Protein AF-A0A0F0IFU0-F1 (afdb_monomer_lite)

Radius of gyration: 18.78 Å; chains: 1; bounding box: 36×27×49 Å

Secondary structure (DSSP, 8-state):
-PPPPPHHHHHHS--S-SS-TT--SS-HHHHHHHHHHHHHHHHHHHHHHHHHHHHHHHHHHHHGGGTT--

pLDDT: mean 92.22, std 6.54, range [60.03, 98.06]

Structure (mmCIF, N/CA/C/O backbone):
data_AF-A0A0F0IFU0-F1
#
_entry.id   AF-A0A0F0IFU0-F1
#
loop_
_atom_site.group_PDB
_atom_site.id
_atom_site.type_symbol
_atom_site.label_atom_id
_atom_site.label_alt_id
_atom_site.label_comp_id
_atom_site.label_asym_id
_atom_site.label_entity_id
_atom_site.label_seq_id
_atom_site.pdbx_PDB_ins_code
_atom_site.Cartn_x
_atom_site.Cartn_y
_atom_site.Cartn_z
_atom_site.occupancy
_atom_site.B_iso_or_equiv
_atom_site.auth_seq_id
_atom_site.auth_comp_id
_atom_site.auth_asym_id
_atom_site.auth_atom_id
_atom_site.pdbx_PDB_model_num
ATOM 1 N N . MET A 1 1 ? -9.043 -5.549 -16.802 1.00 61.59 1 MET A N 1
ATOM 2 C CA . MET A 1 1 ? -9.961 -5.514 -15.641 1.00 61.59 1 MET A CA 1
ATOM 3 C C . MET A 1 1 ? -9.166 -5.898 -14.407 1.00 61.59 1 MET A C 1
ATOM 5 O O . MET A 1 1 ? -8.336 -6.791 -14.546 1.00 61.59 1 MET A O 1
ATOM 9 N N . PRO A 1 2 ? -9.353 -5.243 -13.250 1.00 80.62 2 PRO A N 1
ATOM 10 C CA . PRO A 1 2 ? -8.739 -5.720 -12.019 1.00 80.62 2 PRO A CA 1
ATOM 11 C C . PRO A 1 2 ? -9.285 -7.113 -11.690 1.00 80.62 2 PRO A C 1
ATOM 13 O O . PRO A 1 2 ? -10.471 -7.386 -11.889 1.00 80.62 2 PRO A O 1
ATOM 16 N N . THR A 1 3 ? -8.411 -8.000 -11.226 1.00 84.50 3 THR A N 1
ATOM 17 C CA . THR A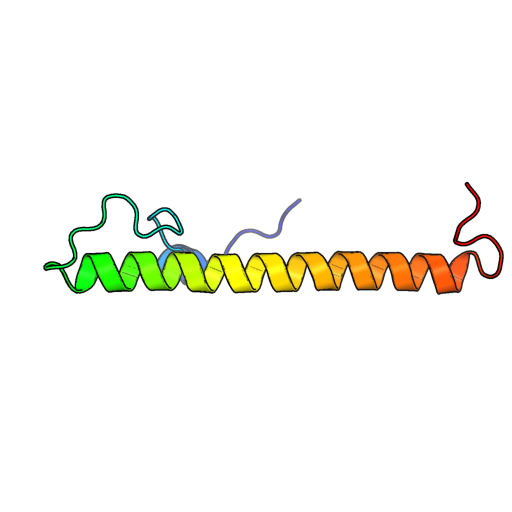 1 3 ? -8.808 -9.316 -10.722 1.00 84.50 3 THR A CA 1
ATOM 18 C C . THR A 1 3 ? -9.770 -9.125 -9.545 1.00 84.50 3 THR A C 1
ATOM 20 O O . THR A 1 3 ? -9.469 -8.307 -8.671 1.00 84.50 3 THR A O 1
ATOM 23 N N . PRO A 1 4 ? -10.914 -9.832 -9.494 1.00 89.56 4 PRO A N 1
ATOM 24 C CA . PRO A 1 4 ? -11.841 -9.711 -8.374 1.00 89.56 4 PRO A CA 1
ATOM 25 C C . PRO A 1 4 ? -11.165 -10.113 -7.055 1.00 89.56 4 PRO A C 1
ATOM 27 O O . PRO A 1 4 ? -10.425 -11.098 -6.997 1.00 89.56 4 PRO A O 1
ATOM 30 N N . GLU A 1 5 ? -11.411 -9.337 -5.996 1.00 90.00 5 GLU A N 1
ATOM 31 C CA . GLU A 1 5 ? -10.873 -9.609 -4.660 1.00 90.00 5 GLU A CA 1
ATOM 32 C C . GLU A 1 5 ? -11.503 -10.894 -4.085 1.00 90.00 5 GLU A C 1
ATOM 34 O O . GLU A 1 5 ? -12.704 -11.134 -4.219 1.00 90.00 5 GLU A O 1
ATOM 39 N N . SER A 1 6 ? -10.695 -11.743 -3.442 1.00 92.62 6 SER A N 1
ATOM 40 C CA . SER A 1 6 ? -11.178 -12.998 -2.851 1.00 92.62 6 SER A CA 1
ATOM 41 C C . SER A 1 6 ? -12.015 -12.756 -1.588 1.00 92.62 6 SER A C 1
ATOM 43 O O . SER A 1 6 ? -11.799 -11.787 -0.858 1.00 92.62 6 SER A O 1
ATOM 45 N N . ALA A 1 7 ? -12.919 -13.685 -1.262 1.00 93.50 7 ALA A N 1
ATOM 46 C CA . ALA A 1 7 ? -13.728 -13.604 -0.040 1.00 93.50 7 ALA A CA 1
ATOM 47 C C . ALA A 1 7 ? -12.868 -13.508 1.237 1.00 93.50 7 ALA A C 1
ATOM 49 O O . ALA A 1 7 ? -13.170 -12.729 2.138 1.00 93.50 7 ALA A O 1
ATOM 50 N N . ALA A 1 8 ? -11.752 -14.245 1.288 1.00 89.12 8 ALA A N 1
ATOM 51 C CA . ALA A 1 8 ? -10.817 -14.202 2.411 1.00 89.12 8 ALA A CA 1
ATOM 52 C C . ALA A 1 8 ? -10.130 -12.835 2.564 1.00 89.12 8 ALA A C 1
ATOM 54 O O . ALA A 1 8 ? -9.844 -12.410 3.683 1.00 89.12 8 ALA A O 1
ATOM 55 N N . PHE A 1 9 ? -9.866 -12.144 1.452 1.00 87.25 9 PHE A N 1
ATOM 56 C CA . PHE A 1 9 ? -9.308 -10.797 1.475 1.00 87.25 9 PHE A CA 1
ATOM 57 C C . PHE A 1 9 ? -10.335 -9.781 1.972 1.00 87.25 9 PHE A C 1
ATOM 59 O O . PHE A 1 9 ? -10.016 -8.984 2.850 1.00 87.25 9 PHE A O 1
ATOM 66 N N . LEU A 1 10 ? -11.567 -9.844 1.459 1.00 89.31 10 LEU A N 1
ATOM 67 C CA . LEU A 1 10 ? -12.653 -8.954 1.873 1.00 89.31 10 LEU A CA 1
ATOM 68 C C . LEU A 1 10 ? -12.947 -9.082 3.373 1.00 89.31 10 LEU A C 1
ATOM 70 O O . LEU A 1 10 ? -13.105 -8.070 4.045 1.00 89.31 10 LEU A O 1
ATOM 74 N N . ALA A 1 11 ? -12.922 -10.305 3.910 1.00 89.19 11 ALA A N 1
ATOM 75 C CA . ALA A 1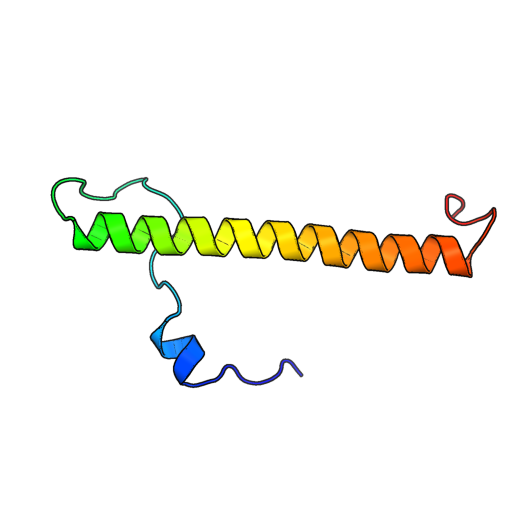 11 ? -13.145 -10.561 5.333 1.00 89.19 11 ALA A CA 1
ATOM 76 C C . ALA A 1 11 ? -12.068 -9.960 6.258 1.00 89.19 11 ALA A C 1
ATOM 78 O O . ALA A 1 11 ? -12.347 -9.691 7.421 1.00 89.19 11 ALA A O 1
ATOM 79 N N . LYS A 1 12 ? -10.837 -9.767 5.767 1.00 86.50 12 LYS A N 1
ATOM 80 C CA . LYS A 1 12 ? -9.697 -9.251 6.552 1.00 86.50 12 LYS A CA 1
ATOM 81 C C . LYS A 1 12 ? -9.331 -7.806 6.219 1.00 86.50 12 LYS A C 1
ATOM 83 O O . LYS A 1 12 ? -8.346 -7.284 6.738 1.00 86.50 12 LYS A O 1
ATOM 88 N N . LYS A 1 13 ? -10.048 -7.174 5.293 1.00 87.19 13 LYS A N 1
ATOM 89 C CA . LYS A 1 13 ? -9.751 -5.812 4.861 1.00 87.19 13 LYS A CA 1
ATOM 90 C C . LYS A 1 13 ? -10.120 -4.851 5.998 1.00 87.19 13 LYS A C 1
ATOM 92 O O . LYS A 1 13 ? -11.269 -4.877 6.433 1.00 87.19 13 LYS A O 1
ATOM 97 N N . PRO A 1 14 ? -9.188 -4.003 6.468 1.00 88.56 14 PRO A N 1
ATOM 98 C CA . PRO A 1 14 ? -9.512 -3.003 7.475 1.00 88.56 14 PRO A CA 1
ATOM 99 C C . PRO A 1 14 ? -10.599 -2.063 6.949 1.00 88.56 14 PRO A C 1
ATOM 101 O O . PRO A 1 14 ? -10.513 -1.587 5.815 1.00 88.56 14 PRO A O 1
ATOM 104 N N . THR A 1 15 ? -11.620 -1.812 7.766 1.00 87.94 15 THR A N 1
ATOM 105 C CA . THR A 1 15 ? -12.715 -0.872 7.466 1.00 87.94 15 THR A CA 1
ATOM 106 C C . THR A 1 15 ? -12.478 0.513 8.063 1.00 87.94 15 THR A C 1
ATOM 108 O O . THR A 1 15 ? -13.200 1.453 7.742 1.00 87.94 15 THR A O 1
ATOM 111 N N . VAL A 1 16 ? -11.475 0.635 8.934 1.00 91.81 16 VAL A N 1
ATOM 112 C CA . VAL A 1 16 ? -11.094 1.873 9.615 1.00 91.81 16 VAL A CA 1
ATOM 113 C C . VAL A 1 16 ? -9.965 2.583 8.862 1.00 91.81 16 VAL A C 1
ATOM 115 O O . VAL A 1 16 ? -9.168 1.921 8.185 1.00 91.81 16 VAL A O 1
ATOM 118 N N . PRO A 1 17 ? -9.875 3.922 8.951 1.00 92.38 17 PRO A N 1
ATOM 119 C CA . PRO A 1 17 ? -8.772 4.657 8.348 1.00 92.38 17 PRO A CA 1
ATOM 120 C C . PRO A 1 17 ? -7.429 4.291 9.015 1.00 92.38 17 PRO A C 1
ATOM 122 O O . PRO A 1 17 ? -7.399 3.968 10.203 1.00 92.38 17 PRO A O 1
ATOM 125 N N . PRO A 1 18 ? -6.299 4.354 8.284 1.00 94.19 18 PRO A N 1
ATOM 126 C CA . PRO A 1 18 ? -4.968 4.039 8.805 1.00 94.19 18 PRO A CA 1
ATOM 127 C C . PRO A 1 18 ? -4.400 5.203 9.637 1.00 94.19 18 PRO A C 1
ATOM 129 O O . PRO A 1 18 ? -3.374 5.787 9.294 1.00 94.19 18 PRO A O 1
ATOM 132 N N . THR A 1 19 ? -5.081 5.569 10.720 1.00 94.69 19 THR A N 1
ATOM 133 C CA . THR A 1 19 ? -4.675 6.622 11.661 1.00 94.69 19 THR A CA 1
ATOM 134 C C . THR A 1 19 ? -5.162 6.286 13.069 1.00 94.69 19 THR A C 1
ATOM 136 O O . THR A 1 19 ? -6.123 5.538 13.232 1.00 94.69 19 THR A O 1
ATOM 139 N N . TYR A 1 20 ? -4.501 6.843 14.084 1.00 94.25 20 TYR A N 1
ATOM 140 C CA . TYR A 1 20 ? -4.990 6.809 15.466 1.00 94.25 20 TYR A CA 1
ATOM 141 C C . TYR A 1 20 ? -5.837 8.040 15.825 1.00 94.25 20 TYR A C 1
ATOM 143 O O . TYR A 1 20 ? -6.326 8.149 16.947 1.00 94.25 20 TYR A O 1
ATOM 151 N N . GLU A 1 21 ? -6.017 8.982 14.897 1.00 94.94 21 GLU A N 1
ATOM 152 C CA . GLU A 1 21 ? -6.872 10.148 15.116 1.00 94.94 21 GLU A CA 1
ATOM 153 C C . GLU A 1 21 ? -8.323 9.719 15.379 1.00 94.94 21 GLU A C 1
ATOM 155 O O . GLU A 1 21 ? -8.953 9.067 14.548 1.00 94.94 21 GLU A O 1
ATOM 160 N N . GLY A 1 22 ? -8.850 10.092 16.549 1.00 90.38 22 GLY A N 1
ATOM 161 C CA . GLY A 1 22 ? -10.219 9.765 16.960 1.00 90.38 22 GLY A CA 1
ATOM 162 C C . GLY A 1 22 ? -10.426 8.328 17.453 1.00 90.38 22 GLY A C 1
ATOM 163 O O . GLY A 1 22 ? -11.572 7.927 17.634 1.00 90.38 22 GL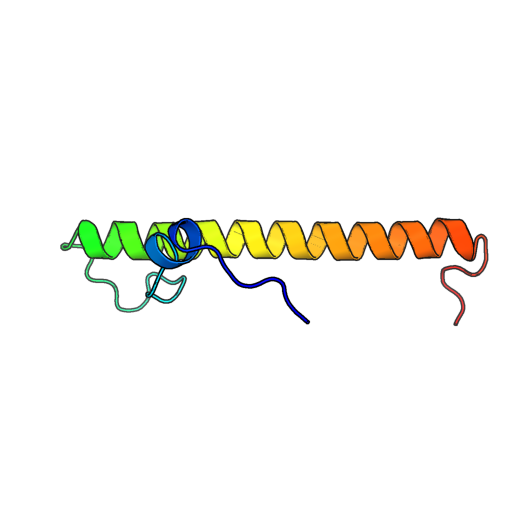Y A O 1
ATOM 164 N N . VAL A 1 23 ? -9.354 7.558 17.674 1.00 92.94 23 VAL A N 1
ATOM 165 C CA . VAL A 1 23 ? -9.431 6.221 18.281 1.00 92.94 23 VAL A CA 1
ATOM 166 C C . VAL A 1 23 ? -9.535 6.351 19.800 1.00 92.94 23 VAL A C 1
ATOM 168 O O . VAL A 1 23 ? -8.750 7.066 20.422 1.00 92.94 23 VAL A O 1
ATOM 171 N N . ASP A 1 24 ? -10.495 5.645 20.394 1.00 92.88 24 ASP A N 1
ATOM 172 C CA . ASP A 1 24 ? -10.562 5.470 21.844 1.00 92.88 24 ASP A CA 1
ATOM 173 C C . ASP A 1 24 ? -9.477 4.479 22.287 1.00 92.88 24 ASP A C 1
ATOM 175 O O . ASP A 1 24 ? -9.483 3.316 21.885 1.00 92.88 24 ASP A O 1
ATOM 179 N N . PHE A 1 25 ? -8.521 4.950 23.088 1.00 92.81 25 PHE A N 1
ATOM 180 C CA . PHE A 1 25 ? -7.395 4.139 23.552 1.00 92.81 25 PHE A CA 1
ATOM 181 C C . PHE A 1 25 ? -7.760 3.168 24.679 1.00 92.81 25 PHE A C 1
ATOM 183 O O . PHE A 1 25 ? -7.005 2.226 24.919 1.00 92.81 25 PHE A O 1
ATOM 190 N N . GLU A 1 26 ? -8.902 3.360 25.340 1.00 95.62 26 GLU A N 1
ATOM 191 C CA . GLU A 1 26 ? -9.404 2.414 26.342 1.00 95.62 26 GLU A CA 1
ATOM 192 C C . GLU A 1 26 ? -10.089 1.201 25.674 1.00 95.62 26 GLU A C 1
ATOM 194 O O . GLU A 1 26 ? -10.162 0.115 26.258 1.00 95.62 26 GLU A O 1
ATOM 199 N N . ASP A 1 27 ? -10.522 1.336 24.413 1.00 94.44 27 ASP A N 1
ATOM 200 C CA . ASP A 1 27 ? -11.014 0.229 23.591 1.00 94.44 27 ASP A CA 1
ATOM 201 C C . ASP A 1 27 ? -9.864 -0.469 22.846 1.00 94.44 27 ASP A C 1
ATOM 203 O O . ASP A 1 27 ? -9.455 -0.102 21.739 1.00 94.44 27 ASP A O 1
ATOM 207 N N . ASN A 1 28 ? -9.376 -1.562 23.437 1.00 94.19 28 ASN A N 1
ATOM 208 C CA . ASN A 1 28 ? -8.335 -2.399 22.836 1.00 94.19 28 ASN A CA 1
ATOM 209 C C . ASN A 1 28 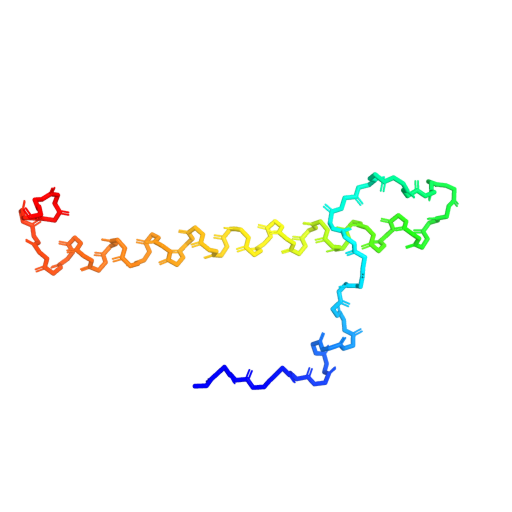? -8.686 -2.872 21.414 1.00 94.19 28 ASN A C 1
ATOM 211 O O . ASN A 1 28 ? -7.796 -2.984 20.570 1.00 94.19 28 ASN A O 1
ATOM 215 N N . VAL A 1 29 ? -9.962 -3.143 21.116 1.00 93.50 29 VAL A N 1
ATOM 216 C CA . VAL A 1 29 ? -10.379 -3.608 19.786 1.00 93.50 29 VAL A CA 1
ATOM 217 C C . VAL A 1 29 ? -10.211 -2.487 18.763 1.00 93.50 29 VAL A C 1
ATOM 219 O O . VAL A 1 29 ? -9.665 -2.720 17.681 1.00 93.50 29 VAL A O 1
ATOM 222 N N . ALA A 1 30 ? -10.614 -1.262 19.108 1.00 92.00 30 ALA A N 1
ATOM 223 C CA . ALA A 1 30 ? -10.435 -0.091 18.254 1.00 92.00 30 ALA A CA 1
ATOM 224 C C . ALA A 1 30 ? -8.949 0.191 17.978 1.00 92.00 30 ALA A C 1
ATOM 226 O O . ALA A 1 30 ? -8.562 0.397 16.823 1.00 92.00 30 ALA A O 1
ATOM 227 N N . VAL A 1 31 ? -8.101 0.110 19.009 1.00 94.81 31 VAL A N 1
ATOM 228 C CA . VAL A 1 31 ? -6.647 0.295 18.882 1.00 94.81 31 VAL A CA 1
ATOM 229 C C . VAL A 1 31 ? -6.027 -0.749 17.951 1.00 94.81 31 VAL A C 1
ATOM 231 O O . VAL A 1 31 ? -5.238 -0.402 17.066 1.00 94.81 31 VAL A O 1
ATOM 234 N N . HIS A 1 32 ? -6.391 -2.024 18.105 1.00 94.12 32 HIS A N 1
ATOM 235 C CA . HIS A 1 32 ? -5.882 -3.092 17.243 1.00 94.12 32 HIS A CA 1
ATOM 236 C C . HIS A 1 32 ? -6.323 -2.926 15.785 1.00 94.12 32 HIS A C 1
ATOM 238 O O . HIS A 1 32 ? -5.495 -3.060 14.883 1.00 94.12 32 HIS A O 1
ATOM 244 N N . ASN A 1 33 ? -7.578 -2.546 15.544 1.00 93.06 33 ASN A N 1
ATOM 245 C CA . ASN A 1 33 ? -8.079 -2.305 14.191 1.00 93.06 33 ASN A CA 1
ATOM 246 C C . ASN A 1 33 ? -7.346 -1.143 13.500 1.00 93.06 33 ASN A C 1
ATOM 248 O O . ASN A 1 33 ? -6.970 -1.254 12.329 1.00 93.06 33 ASN A O 1
ATOM 252 N N . ALA A 1 34 ? -7.107 -0.040 14.218 1.00 95.50 34 ALA A N 1
ATOM 253 C CA . ALA A 1 34 ? -6.353 1.098 13.694 1.00 95.50 34 ALA A CA 1
ATOM 254 C C . ALA A 1 34 ? -4.898 0.714 13.380 1.00 95.50 34 ALA A C 1
ATOM 256 O O . ALA A 1 34 ? -4.374 1.042 12.312 1.00 95.50 34 ALA A O 1
ATOM 257 N N . ARG A 1 35 ? -4.260 -0.060 14.268 1.00 94.94 35 ARG A N 1
ATOM 258 C CA . ARG A 1 35 ? -2.910 -0.593 14.054 1.00 94.94 35 ARG A CA 1
ATOM 259 C C . ARG A 1 35 ? -2.825 -1.448 12.789 1.00 94.94 35 ARG A C 1
ATOM 261 O O . ARG A 1 35 ? -1.894 -1.269 12.003 1.00 94.94 35 ARG A O 1
ATOM 268 N N . ASP A 1 36 ? -3.781 -2.347 12.577 1.00 95.00 36 ASP A N 1
ATOM 269 C CA . ASP A 1 36 ? -3.810 -3.220 11.401 1.00 95.00 36 ASP A CA 1
ATOM 270 C C . ASP A 1 36 ? -3.992 -2.423 10.101 1.00 95.00 36 ASP A C 1
ATOM 272 O O . ASP A 1 36 ? -3.312 -2.695 9.105 1.00 95.00 36 ASP A O 1
ATOM 276 N N . ALA A 1 37 ? -4.842 -1.390 10.113 1.00 95.31 37 ALA A N 1
ATOM 277 C CA . ALA A 1 37 ? -4.992 -0.473 8.986 1.00 95.31 37 ALA A CA 1
ATOM 278 C C . ALA A 1 37 ? -3.680 0.263 8.666 1.00 95.31 37 ALA A C 1
ATOM 280 O O . ALA A 1 37 ? -3.263 0.306 7.505 1.00 95.31 37 ALA A O 1
ATOM 281 N N . ILE A 1 38 ? -2.993 0.783 9.689 1.00 96.19 38 ILE A N 1
ATOM 282 C CA . ILE A 1 38 ? -1.710 1.487 9.543 1.00 96.19 38 ILE A CA 1
ATOM 283 C C . ILE A 1 38 ? -0.635 0.565 8.965 1.00 96.19 38 ILE A C 1
ATOM 285 O O . ILE A 1 38 ? 0.017 0.920 7.982 1.00 96.19 38 ILE A O 1
ATOM 289 N N . ILE A 1 39 ? -0.451 -0.625 9.543 1.00 95.62 39 ILE A N 1
ATOM 290 C CA . ILE A 1 39 ? 0.574 -1.578 9.092 1.00 95.62 39 ILE A CA 1
ATOM 291 C C . ILE A 1 39 ? 0.323 -1.978 7.639 1.00 95.62 39 ILE A C 1
ATOM 293 O O . ILE A 1 39 ? 1.251 -2.016 6.829 1.00 95.62 39 ILE A O 1
ATOM 297 N N . ARG A 1 40 ? -0.935 -2.242 7.275 1.00 95.06 40 ARG A N 1
ATOM 298 C CA . ARG A 1 40 ? -1.300 -2.551 5.893 1.00 95.06 40 ARG A CA 1
ATOM 299 C C . ARG A 1 40 ? -0.905 -1.422 4.941 1.00 95.06 40 ARG A C 1
ATOM 301 O O . ARG A 1 40 ? -0.290 -1.694 3.913 1.00 95.06 40 ARG A O 1
ATOM 308 N N . GLU A 1 41 ? -1.247 -0.182 5.268 1.00 95.56 41 GLU A N 1
ATOM 309 C CA . GLU A 1 41 ? -0.938 0.981 4.431 1.00 95.56 41 GLU A CA 1
ATOM 310 C C . GLU A 1 41 ? 0.580 1.192 4.280 1.00 95.56 41 GLU A C 1
ATOM 312 O O . GLU A 1 41 ? 1.064 1.495 3.188 1.00 95.56 41 GLU A O 1
ATOM 317 N N . GLN A 1 42 ? 1.362 0.940 5.335 1.00 96.88 42 GLN A N 1
ATOM 318 C CA . GLN A 1 42 ? 2.828 0.952 5.262 1.00 96.88 42 GLN A CA 1
ATOM 319 C C . GLN A 1 42 ? 3.362 -0.082 4.258 1.00 96.88 42 GLN A C 1
ATOM 321 O O . GLN A 1 42 ? 4.215 0.243 3.426 1.00 96.88 42 GLN A O 1
ATOM 326 N N . TRP A 1 43 ? 2.828 -1.307 4.278 1.00 96.44 43 TRP A N 1
ATOM 327 C CA . TRP A 1 43 ? 3.185 -2.341 3.302 1.00 96.44 43 TRP A CA 1
ATOM 328 C C . TRP A 1 43 ? 2.770 -1.976 1.876 1.00 96.44 43 TRP A C 1
ATOM 330 O O . TRP A 1 43 ? 3.550 -2.191 0.947 1.00 96.44 43 TRP A O 1
ATOM 340 N N . VAL A 1 44 ? 1.582 -1.393 1.686 1.00 95.56 44 VAL A N 1
ATOM 341 C CA . VAL A 1 44 ? 1.121 -0.919 0.371 1.00 95.56 44 VAL A CA 1
ATOM 342 C C . VAL A 1 44 ? 2.087 0.126 -0.183 1.00 95.56 44 VAL A C 1
ATOM 344 O O . VAL A 1 44 ? 2.539 -0.008 -1.317 1.00 95.56 44 VAL A O 1
ATOM 347 N N . ARG A 1 45 ? 2.489 1.112 0.624 1.00 96.62 45 ARG A N 1
ATOM 348 C CA . ARG A 1 45 ? 3.452 2.146 0.212 1.00 96.62 45 ARG A CA 1
ATOM 349 C C . ARG A 1 45 ? 4.817 1.569 -0.139 1.00 96.62 45 ARG A C 1
ATOM 351 O O . ARG A 1 45 ? 5.390 1.943 -1.159 1.00 96.62 45 ARG A O 1
ATOM 358 N N . SER A 1 46 ? 5.317 0.628 0.661 1.00 98.00 46 SER A N 1
ATOM 359 C CA . SER A 1 46 ? 6.566 -0.081 0.363 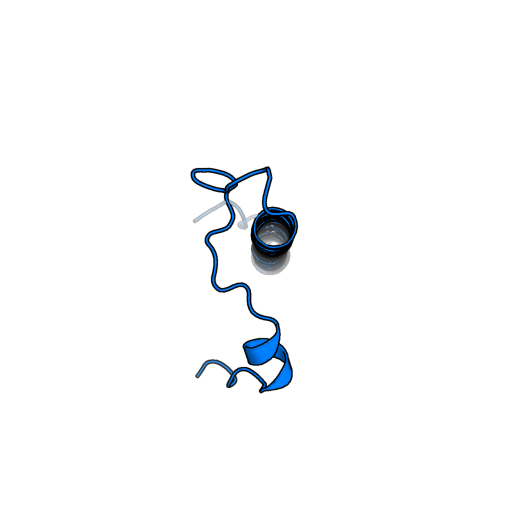1.00 98.00 46 SER A CA 1
ATOM 360 C C . SER A 1 46 ? 6.484 -0.832 -0.974 1.00 98.00 46 SER A C 1
ATOM 362 O O . SER A 1 46 ? 7.383 -0.728 -1.811 1.00 98.00 46 SER A O 1
ATOM 364 N N . MET A 1 47 ? 5.364 -1.517 -1.222 1.00 98.00 47 MET A N 1
ATOM 365 C CA . MET A 1 47 ? 5.104 -2.224 -2.474 1.00 98.00 47 MET A CA 1
ATOM 366 C C . MET A 1 47 ? 5.021 -1.271 -3.672 1.00 98.00 47 MET A C 1
ATOM 368 O O . MET A 1 47 ? 5.607 -1.554 -4.715 1.00 98.00 47 MET A O 1
ATOM 372 N N . MET A 1 48 ? 4.336 -0.134 -3.526 1.00 97.69 48 MET A N 1
ATOM 373 C CA . MET A 1 48 ? 4.246 0.891 -4.568 1.00 97.69 48 MET A CA 1
ATOM 374 C C . MET A 1 48 ? 5.632 1.410 -4.956 1.00 97.69 48 MET A C 1
ATOM 376 O O . MET A 1 48 ? 5.954 1.443 -6.142 1.00 97.69 48 MET A O 1
ATOM 380 N N . SER A 1 49 ? 6.478 1.738 -3.976 1.00 98.06 49 SER A N 1
ATOM 381 C CA . SER A 1 49 ? 7.856 2.171 -4.235 1.00 98.06 49 SER A CA 1
ATOM 382 C C . SER A 1 49 ? 8.672 1.104 -4.965 1.00 98.06 49 SER A C 1
ATOM 384 O O . SER A 1 49 ? 9.404 1.428 -5.899 1.00 98.06 49 SER A O 1
ATOM 386 N N . ARG A 1 50 ? 8.518 -0.175 -4.592 1.00 98.06 50 ARG A N 1
ATOM 387 C CA . ARG A 1 50 ? 9.186 -1.292 -5.277 1.00 98.06 50 ARG A CA 1
ATOM 388 C C . ARG A 1 50 ? 8.752 -1.405 -6.739 1.00 98.06 50 ARG A C 1
ATOM 390 O O . ARG A 1 50 ? 9.612 -1.502 -7.605 1.00 98.06 50 ARG A O 1
ATOM 397 N N . LEU A 1 51 ? 7.447 -1.355 -7.015 1.00 97.94 51 LEU A N 1
ATOM 398 C CA . LEU A 1 51 ? 6.911 -1.449 -8.379 1.00 97.94 51 LEU A CA 1
ATOM 399 C C . LEU A 1 51 ? 7.415 -0.304 -9.264 1.00 97.94 51 LEU A C 1
ATOM 401 O O . LEU A 1 51 ? 7.851 -0.544 -10.385 1.00 97.94 51 LEU A O 1
ATOM 405 N N . VAL A 1 52 ? 7.416 0.930 -8.751 1.00 97.38 52 VAL A N 1
ATOM 406 C CA . VAL A 1 52 ? 7.975 2.078 -9.482 1.00 97.38 52 VAL A CA 1
ATOM 407 C C . VAL A 1 52 ? 9.471 1.883 -9.731 1.00 97.38 52 VAL A C 1
ATOM 409 O O . VAL A 1 52 ? 9.934 2.115 -10.844 1.00 97.38 52 VAL A O 1
ATOM 412 N N . GLY A 1 53 ? 10.224 1.406 -8.736 1.00 97.25 53 GLY A N 1
ATOM 413 C CA . GLY A 1 53 ? 11.642 1.078 -8.894 1.00 97.25 53 GLY A CA 1
ATOM 414 C C . GLY A 1 53 ? 11.901 0.016 -9.968 1.00 97.25 53 GLY A C 1
ATOM 415 O O . GLY A 1 53 ? 12.826 0.165 -10.763 1.00 97.25 53 GLY A O 1
ATOM 416 N N . GLU A 1 54 ? 11.067 -1.022 -10.044 1.00 97.94 54 GLU A N 1
ATOM 417 C CA . GLU A 1 54 ? 11.150 -2.056 -11.083 1.00 97.94 54 GLU A CA 1
ATOM 418 C C . GLU A 1 54 ? 10.876 -1.497 -12.480 1.00 97.94 54 GLU A C 1
ATOM 420 O O . GLU A 1 54 ? 11.623 -1.793 -13.413 1.00 97.94 54 GLU A O 1
ATOM 425 N N . GLU A 1 55 ? 9.851 -0.658 -12.637 1.00 96.44 55 GLU A N 1
ATOM 426 C CA . GLU A 1 55 ? 9.567 -0.000 -13.918 1.00 96.44 55 GLU A CA 1
ATOM 427 C C . GLU A 1 55 ? 10.687 0.967 -14.333 1.00 96.44 55 GLU A C 1
ATOM 429 O O . GLU A 1 55 ? 11.079 0.993 -15.502 1.00 96.44 55 GLU A O 1
ATOM 434 N N . LEU A 1 56 ? 11.276 1.705 -13.387 1.00 95.12 56 LEU A N 1
ATOM 435 C CA . LEU A 1 56 ? 12.456 2.537 -13.650 1.00 95.12 56 LEU A CA 1
ATOM 436 C C . LEU A 1 56 ? 13.670 1.691 -14.062 1.00 95.12 56 LEU A C 1
ATOM 438 O O . LEU A 1 56 ? 14.374 2.054 -15.002 1.00 95.12 56 LEU A O 1
ATOM 442 N N . GLY A 1 57 ? 13.886 0.539 -13.421 1.00 95.50 57 GLY A N 1
ATOM 443 C CA . GLY A 1 57 ? 14.934 -0.411 -13.803 1.00 95.50 57 GLY A CA 1
ATOM 444 C C . GLY A 1 57 ? 14.750 -0.960 -15.221 1.00 95.50 57 GLY A C 1
ATOM 445 O O . GLY A 1 57 ? 15.721 -1.076 -15.970 1.00 95.50 57 GLY A O 1
ATOM 446 N N . LYS A 1 58 ? 13.505 -1.230 -15.637 1.00 95.25 58 LYS A N 1
ATOM 447 C CA . LYS A 1 58 ? 13.189 -1.616 -17.024 1.00 95.25 58 LYS A CA 1
ATOM 448 C C . LYS A 1 58 ? 13.482 -0.487 -18.011 1.00 95.25 58 LYS A C 1
ATOM 450 O O . LYS A 1 58 ? 14.026 -0.758 -19.078 1.00 95.25 58 LYS A O 1
ATOM 455 N N . CYS A 1 59 ? 13.152 0.759 -17.662 1.00 94.00 59 CYS A N 1
ATOM 456 C CA . CYS A 1 59 ? 13.476 1.931 -18.480 1.00 94.00 59 CYS A CA 1
ATOM 457 C C . CYS A 1 59 ? 14.993 2.064 -18.669 1.00 94.00 59 CYS A C 1
ATOM 459 O O . CYS A 1 59 ? 15.467 2.134 -19.798 1.00 94.00 59 CYS A O 1
ATOM 461 N N . TYR A 1 60 ? 15.756 1.981 -17.575 1.00 94.50 60 TYR A N 1
ATOM 462 C CA . TYR A 1 60 ? 17.218 1.987 -17.615 1.00 94.50 60 TYR A CA 1
ATOM 463 C C . TYR A 1 60 ? 17.774 0.905 -18.550 1.00 94.50 60 TYR A C 1
ATOM 465 O O . TYR A 1 60 ? 18.595 1.189 -19.420 1.00 94.50 60 TYR A O 1
ATOM 473 N N . ALA A 1 61 ? 17.290 -0.333 -18.408 1.00 94.75 61 ALA A N 1
ATOM 474 C CA . ALA A 1 61 ? 17.744 -1.459 -19.218 1.00 94.75 61 ALA A CA 1
ATOM 475 C C . ALA A 1 61 ? 17.384 -1.322 -20.708 1.00 94.75 61 ALA A C 1
ATOM 477 O O . ALA A 1 61 ? 18.142 -1.783 -21.558 1.00 94.75 61 ALA A O 1
ATOM 478 N N . ARG A 1 62 ? 16.235 -0.715 -21.030 1.00 94.31 62 ARG A N 1
ATOM 479 C CA . ARG A 1 62 ? 15.758 -0.564 -22.410 1.00 94.31 62 ARG A CA 1
ATOM 480 C C . ARG A 1 62 ? 16.389 0.628 -23.130 1.00 94.31 62 ARG A C 1
ATOM 482 O O . ARG A 1 62 ? 16.791 0.480 -24.277 1.00 94.31 62 ARG A O 1
ATOM 489 N N . GLU A 1 63 ? 16.453 1.784 -22.475 1.00 93.38 63 GLU A N 1
ATOM 490 C CA . GLU A 1 63 ? 16.878 3.050 -23.093 1.00 93.38 63 GLU A CA 1
ATOM 491 C C . GLU A 1 63 ? 18.398 3.288 -22.986 1.00 93.38 63 GLU A C 1
ATOM 493 O O . GLU A 1 63 ? 18.954 4.128 -23.695 1.00 93.38 63 GLU A O 1
ATOM 498 N N . GLY A 1 64 ? 19.104 2.555 -22.116 1.00 90.19 64 GLY A N 1
ATOM 499 C CA . GLY A 1 64 ? 20.560 2.634 -21.997 1.00 90.19 64 GLY A CA 1
ATOM 500 C C . GLY A 1 64 ? 21.032 4.040 -21.627 1.00 90.19 64 GLY A C 1
ATOM 501 O O . GLY A 1 64 ? 20.594 4.603 -20.629 1.00 90.19 64 GLY A O 1
ATOM 502 N N . VAL A 1 65 ? 21.921 4.640 -22.421 1.00 91.56 65 VAL A N 1
ATOM 503 C CA . VAL A 1 65 ? 22.438 6.000 -22.157 1.00 91.56 65 VAL A CA 1
ATOM 504 C C . VAL A 1 65 ? 21.356 7.089 -22.204 1.00 91.56 65 VAL A C 1
ATOM 506 O O . VAL A 1 65 ? 21.541 8.131 -21.586 1.00 91.56 65 VAL A O 1
ATOM 509 N N . ASN A 1 66 ? 20.201 6.811 -22.818 1.00 91.31 66 ASN A N 1
ATOM 510 C CA . ASN A 1 66 ? 19.098 7.764 -22.960 1.00 91.31 66 ASN A CA 1
ATOM 511 C C . ASN A 1 66 ? 18.066 7.677 -21.824 1.00 91.31 66 ASN A C 1
ATOM 513 O O . ASN A 1 66 ? 17.078 8.393 -21.850 1.00 91.31 66 ASN A O 1
ATOM 517 N N . HIS A 1 67 ? 18.248 6.827 -20.807 1.00 86.44 67 HIS A N 1
ATOM 518 C CA . HIS A 1 67 ? 17.230 6.605 -19.761 1.00 86.44 67 HIS A CA 1
ATOM 519 C C . HIS A 1 67 ? 16.860 7.845 -18.917 1.00 86.44 67 HIS A C 1
ATOM 521 O O . HIS A 1 67 ? 15.882 7.803 -18.168 1.00 86.44 67 HIS A O 1
ATOM 527 N N . LEU A 1 68 ? 17.643 8.926 -19.010 1.00 88.12 68 LEU A N 1
ATOM 528 C CA . LEU A 1 68 ? 17.364 10.235 -18.404 1.00 88.12 68 LEU A CA 1
ATOM 529 C C . LEU A 1 68 ? 17.017 11.316 -19.435 1.00 88.12 68 LEU A C 1
ATOM 531 O O . LEU A 1 68 ? 16.593 12.405 -19.046 1.00 88.12 68 LEU A O 1
ATOM 535 N N . GLU A 1 69 ? 17.195 11.033 -20.722 1.00 84.81 69 GLU A N 1
ATOM 536 C CA . GLU A 1 69 ? 16.785 11.915 -21.807 1.00 84.81 69 GLU A CA 1
ATOM 537 C C . GLU A 1 69 ? 15.329 11.601 -22.174 1.00 84.81 69 GLU A C 1
ATOM 539 O O . GLU A 1 69 ? 14.919 10.445 -22.269 1.00 84.81 69 GLU A O 1
ATOM 544 N N . LYS A 1 70 ? 14.520 12.650 -22.316 1.00 60.03 70 LYS A N 1
ATOM 545 C CA . LYS A 1 70 ? 13.154 12.571 -22.840 1.00 60.03 70 LYS A CA 1
ATOM 546 C C . LYS A 1 70 ? 13.123 13.097 -24.260 1.00 60.03 70 LYS A C 1
ATOM 548 O O . LYS A 1 70 ? 13.747 14.159 -24.478 1.00 60.03 70 LYS A O 1
#

Foldseek 3Di:
DPDDDDPVCVVLPQPDALDCVPFDPVPPVSVVSNPSNVVVVVVVVVVVVVVVVVVLVVLCVPCPVCSVPD

Sequence (70 aa):
MPTPESAAFLAKKPTVPPTYEGVDFEDNVAVHNARDAIIREQWVR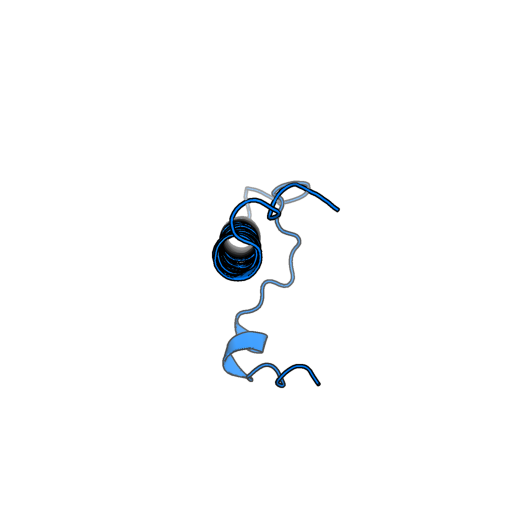SMMSRLVGEELGKCYAREGVNHLEK

Organism: Aspergillus parasiticus (strain ATCC 56775 / NRRL 5862 / SRRC 143 / SU-1) (NCBI:txid1403190)

InterPro domains:
  IPR039993 NADH dehydrogenase [ubiquinone] 1 beta subcomplex subunit 10 [PTHR13094] (6-70)